Protein AF-A0A497JYI4-F1 (afdb_monomer_lite)

Structure (mmCIF, N/CA/C/O backbone):
data_AF-A0A497JYI4-F1
#
_entry.id   AF-A0A497JYI4-F1
#
loop_
_atom_site.group_PDB
_atom_site.id
_atom_site.type_symbol
_atom_site.label_atom_id
_atom_site.label_alt_id
_atom_site.label_comp_id
_atom_site.label_asym_id
_atom_site.label_entity_id
_atom_site.label_seq_id
_atom_site.pdbx_PDB_ins_code
_atom_site.Cartn_x
_atom_site.Cartn_y
_atom_site.Cartn_z
_atom_site.occupancy
_atom_site.B_iso_or_equiv
_atom_site.auth_seq_id
_atom_site.auth_comp_id
_atom_site.auth_asym_id
_atom_site.auth_atom_id
_atom_site.pdbx_PDB_model_num
ATOM 1 N N . MET A 1 1 ? -0.103 -18.397 -26.041 1.00 46.59 1 MET A N 1
ATOM 2 C CA . MET A 1 1 ? 0.601 -17.342 -26.802 1.00 46.59 1 MET A CA 1
ATOM 3 C C . MET A 1 1 ? 2.044 -17.787 -27.015 1.00 46.59 1 MET A C 1
ATOM 5 O O . MET A 1 1 ? 2.754 -17.906 -26.021 1.00 46.59 1 MET A O 1
ATOM 9 N N . PRO A 1 2 ? 2.469 -18.109 -28.247 1.00 43.38 2 PRO A N 1
ATOM 10 C CA . PRO A 1 2 ? 3.883 -18.328 -28.562 1.00 43.38 2 PRO A CA 1
ATOM 11 C C . PRO A 1 2 ? 4.676 -17.027 -28.337 1.00 43.38 2 PRO A C 1
ATOM 13 O O . PRO A 1 2 ? 4.175 -15.960 -28.677 1.00 43.38 2 PRO A O 1
ATOM 16 N N . GLY A 1 3 ? 5.883 -17.096 -27.759 1.00 70.31 3 GLY A N 1
ATOM 17 C CA . GLY A 1 3 ? 6.814 -15.952 -27.697 1.00 70.31 3 GLY A CA 1
ATOM 18 C C . GLY A 1 3 ? 7.016 -15.255 -26.341 1.00 70.31 3 GLY A C 1
ATOM 19 O O . GLY A 1 3 ? 7.716 -14.247 -26.291 1.00 70.31 3 GLY A O 1
ATOM 20 N N . LEU A 1 4 ? 6.467 -15.758 -25.228 1.00 76.94 4 LEU A N 1
ATOM 21 C CA . LEU A 1 4 ? 6.788 -15.207 -23.901 1.00 76.94 4 LEU A CA 1
ATOM 22 C C . LEU A 1 4 ? 8.231 -15.559 -23.503 1.00 76.94 4 LEU A C 1
ATOM 24 O O . LEU A 1 4 ? 8.550 -16.722 -23.264 1.00 76.94 4 LEU A O 1
ATOM 28 N N . LYS A 1 5 ? 9.096 -14.545 -23.393 1.00 88.19 5 LYS A N 1
ATOM 29 C CA . LYS A 1 5 ? 10.451 -14.673 -22.841 1.00 88.19 5 LYS A CA 1
ATOM 30 C C . LYS A 1 5 ? 10.441 -14.306 -21.358 1.00 88.19 5 LYS A C 1
ATOM 32 O O . LYS A 1 5 ? 9.953 -13.241 -20.985 1.00 88.19 5 LYS A O 1
ATOM 37 N N . LEU A 1 6 ? 11.013 -15.163 -20.510 1.00 91.06 6 LEU A N 1
ATOM 38 C CA . LEU A 1 6 ? 11.230 -14.832 -19.102 1.00 91.06 6 LEU A CA 1
ATOM 39 C C . LEU A 1 6 ? 12.221 -13.664 -19.000 1.00 91.06 6 LEU A C 1
ATOM 41 O O . LEU A 1 6 ? 13.380 -13.802 -19.386 1.00 91.06 6 LEU A O 1
ATOM 45 N N . ILE A 1 7 ? 11.763 -12.527 -18.474 1.00 91.44 7 ILE A N 1
ATOM 46 C CA . ILE A 1 7 ? 12.615 -11.353 -18.237 1.00 91.44 7 ILE A CA 1
ATOM 47 C C . ILE A 1 7 ? 13.372 -11.489 -16.915 1.00 91.44 7 ILE A C 1
ATOM 49 O O . ILE A 1 7 ? 14.578 -11.263 -16.864 1.00 91.44 7 ILE A O 1
ATOM 53 N N . LYS A 1 8 ? 12.671 -11.860 -15.837 1.00 92.06 8 LYS A N 1
ATOM 54 C CA . LYS A 1 8 ? 13.254 -11.990 -14.498 1.00 92.06 8 LYS A CA 1
ATOM 55 C C . LYS A 1 8 ? 12.429 -12.947 -13.641 1.00 92.06 8 LYS A C 1
ATOM 57 O O . LYS A 1 8 ? 11.202 -12.909 -13.687 1.00 92.06 8 LYS A O 1
ATOM 62 N N . ARG A 1 9 ? 13.105 -13.775 -12.843 1.00 95.19 9 ARG A N 1
ATOM 63 C CA . ARG A 1 9 ? 12.516 -14.567 -11.752 1.00 95.19 9 ARG A CA 1
ATOM 64 C C . ARG A 1 9 ? 13.125 -14.086 -10.439 1.00 95.19 9 ARG A C 1
ATOM 66 O O . ARG A 1 9 ? 14.330 -13.868 -10.379 1.00 95.19 9 ARG A O 1
ATOM 73 N N . LEU A 1 10 ? 12.287 -13.892 -9.427 1.00 94.38 10 LEU A N 1
ATOM 74 C CA . LEU A 1 10 ? 12.657 -13.306 -8.143 1.00 94.38 10 LEU A CA 1
ATOM 75 C C . LEU A 1 10 ? 11.928 -14.025 -7.010 1.00 94.38 10 LEU A C 1
ATOM 77 O O . LEU A 1 10 ? 10.805 -14.486 -7.207 1.00 94.38 10 LEU A O 1
ATOM 81 N N . THR A 1 11 ? 12.541 -14.019 -5.831 1.00 95.38 11 THR A N 1
ATOM 82 C CA . THR A 1 11 ? 11.880 -14.290 -4.552 1.00 95.38 11 THR A CA 1
ATOM 83 C C . THR A 1 11 ? 11.995 -13.015 -3.732 1.00 95.38 11 THR A C 1
ATOM 85 O O . THR A 1 11 ? 13.109 -12.551 -3.508 1.00 95.38 11 THR A O 1
ATOM 88 N N . LEU A 1 12 ? 10.866 -12.427 -3.339 1.00 92.25 12 LEU A N 1
ATOM 89 C CA . LEU A 1 12 ? 10.830 -11.182 -2.570 1.00 92.25 12 LEU A CA 1
ATOM 90 C C . LEU A 1 12 ? 10.397 -11.473 -1.137 1.00 92.25 12 LEU A C 1
ATOM 92 O O . LEU A 1 12 ? 9.435 -12.210 -0.911 1.00 92.25 12 LEU A O 1
ATOM 96 N N . ARG A 1 13 ? 11.086 -10.871 -0.169 1.00 92.62 13 ARG A N 1
ATOM 97 C CA . ARG A 1 13 ? 10.607 -10.801 1.214 1.00 92.62 13 ARG A CA 1
ATOM 98 C C . ARG A 1 13 ? 9.483 -9.763 1.335 1.00 92.62 13 ARG A C 1
ATOM 100 O O . ARG A 1 13 ? 9.322 -8.923 0.447 1.00 92.62 13 ARG A O 1
ATOM 107 N N . PRO A 1 14 ? 8.683 -9.788 2.416 1.00 89.19 14 PRO A N 1
ATOM 108 C CA . PRO A 1 14 ? 7.693 -8.743 2.660 1.00 89.19 14 PRO A CA 1
ATOM 109 C C . PRO A 1 14 ? 8.320 -7.348 2.562 1.00 89.19 14 PRO A C 1
ATOM 111 O O . PRO A 1 14 ? 9.382 -7.114 3.130 1.00 89.19 14 PRO A O 1
ATOM 114 N N . LEU A 1 15 ? 7.657 -6.444 1.835 1.00 90.44 15 LEU A N 1
ATOM 115 C CA . LEU A 1 15 ? 8.105 -5.066 1.567 1.00 90.44 15 LEU A CA 1
ATOM 116 C C . LEU A 1 15 ? 9.399 -4.929 0.745 1.00 90.44 15 LEU A C 1
ATOM 118 O O . LEU A 1 15 ? 9.813 -3.811 0.447 1.00 90.44 15 LEU A O 1
ATOM 122 N N . GLU A 1 16 ? 10.005 -6.030 0.303 1.00 92.06 16 GLU A N 1
ATOM 123 C CA . GLU A 1 16 ? 11.135 -5.983 -0.616 1.00 92.06 16 GLU A CA 1
ATOM 124 C C . GLU A 1 16 ? 10.674 -5.560 -2.015 1.00 92.06 16 GLU A C 1
ATOM 126 O O . GLU A 1 16 ? 9.656 -6.023 -2.535 1.00 92.06 16 GLU A O 1
ATO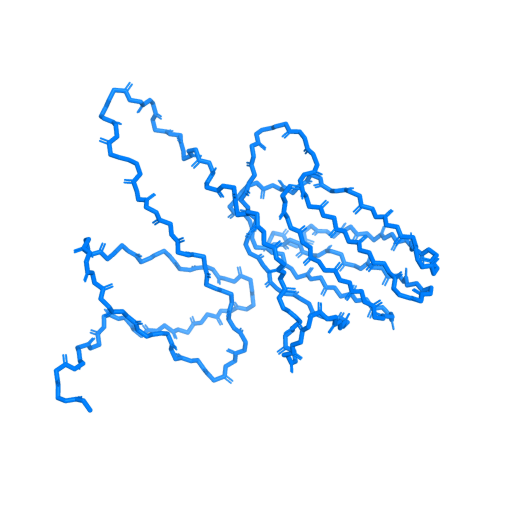M 131 N N . LYS A 1 17 ? 11.448 -4.676 -2.646 1.00 88.50 17 LYS A N 1
ATOM 132 C CA . LYS A 1 17 ? 11.156 -4.136 -3.977 1.00 88.50 17 LYS A CA 1
ATOM 133 C C . LYS A 1 17 ? 12.167 -4.649 -4.989 1.00 88.50 17 LYS A C 1
ATOM 135 O O . LYS A 1 17 ? 13.335 -4.864 -4.676 1.00 88.50 17 LYS A O 1
ATOM 140 N N . SER A 1 18 ? 11.746 -4.733 -6.246 1.00 89.19 18 SER A N 1
ATOM 141 C CA . SER A 1 18 ? 12.661 -4.886 -7.375 1.00 89.19 18 SER A CA 1
ATOM 142 C C . SER A 1 18 ? 12.295 -3.902 -8.471 1.00 89.19 18 SER A C 1
ATOM 144 O O . SER A 1 18 ? 11.132 -3.811 -8.856 1.00 89.19 18 SER A O 1
ATOM 146 N N . LEU A 1 19 ? 13.295 -3.193 -8.991 1.00 86.38 19 LEU A N 1
ATOM 147 C CA . LEU A 1 19 ? 13.134 -2.348 -10.166 1.00 86.38 19 LEU A CA 1
ATOM 148 C C . LEU A 1 19 ? 13.516 -3.147 -11.416 1.00 86.38 19 LEU A C 1
ATOM 150 O O . LEU A 1 19 ? 14.559 -3.808 -11.456 1.00 86.38 19 LEU A O 1
ATOM 154 N N . ILE A 1 20 ? 12.654 -3.102 -12.429 1.00 87.81 20 ILE A N 1
ATOM 155 C CA . ILE A 1 20 ? 12.874 -3.750 -13.721 1.00 87.81 20 ILE A CA 1
ATOM 156 C C . ILE A 1 20 ? 12.611 -2.709 -14.803 1.00 87.81 20 ILE A C 1
ATOM 158 O O . ILE A 1 20 ? 11.492 -2.224 -14.942 1.00 87.81 20 ILE A O 1
ATOM 162 N N . THR A 1 21 ? 13.643 -2.382 -15.574 1.00 86.12 21 THR A N 1
ATOM 163 C CA . THR A 1 21 ? 13.509 -1.520 -16.750 1.00 86.12 21 THR A CA 1
ATOM 164 C C . THR A 1 21 ? 13.117 -2.375 -17.945 1.00 86.12 21 THR A C 1
ATOM 166 O O . THR A 1 21 ? 13.789 -3.361 -18.249 1.00 86.12 21 THR A O 1
ATOM 169 N N . LEU A 1 22 ? 12.045 -1.988 -18.629 1.00 87.25 22 LEU A N 1
ATOM 170 C CA . LEU A 1 22 ? 11.588 -2.626 -19.860 1.00 87.25 22 LEU A CA 1
ATOM 171 C C . LEU A 1 22 ? 11.755 -1.652 -21.036 1.00 87.25 22 LEU A C 1
ATOM 173 O O . LEU A 1 22 ? 11.574 -0.448 -20.843 1.00 87.25 22 LEU A O 1
ATOM 177 N N . PRO A 1 23 ? 12.083 -2.135 -22.247 1.00 86.38 23 PRO A N 1
ATOM 178 C CA . PRO A 1 23 ? 12.036 -1.309 -23.449 1.00 86.38 23 PRO A CA 1
ATOM 179 C C . PRO A 1 23 ? 10.636 -0.724 -23.683 1.00 86.38 23 PRO A C 1
ATOM 181 O O . PRO A 1 23 ? 9.627 -1.382 -23.409 1.00 86.38 23 PRO A O 1
ATOM 184 N N . ASN A 1 24 ? 10.564 0.488 -24.236 1.00 84.38 24 ASN A N 1
ATOM 185 C CA . ASN A 1 24 ? 9.287 1.096 -24.617 1.00 84.38 24 ASN A CA 1
ATOM 186 C C . ASN A 1 24 ? 8.522 0.189 -25.596 1.00 84.38 24 ASN A C 1
ATOM 188 O O . ASN A 1 24 ? 9.117 -0.431 -26.474 1.00 84.38 24 ASN A O 1
ATOM 192 N N . GLY A 1 25 ? 7.200 0.104 -25.428 1.00 85.56 25 GLY A N 1
ATOM 193 C CA . GLY A 1 25 ? 6.342 -0.781 -26.225 1.00 85.56 25 GLY A CA 1
ATOM 194 C C . GLY A 1 25 ? 6.324 -2.248 -25.772 1.0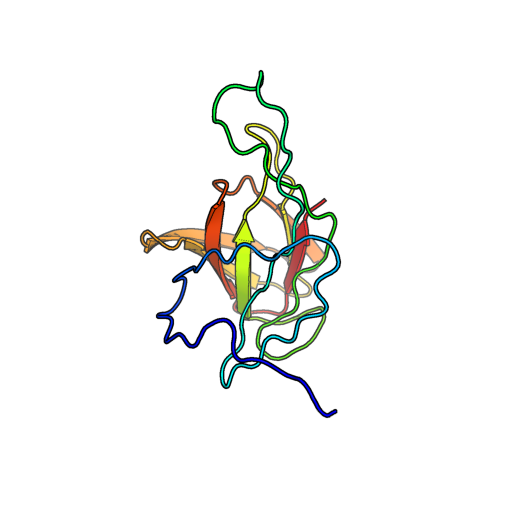0 85.56 25 GLY A C 1
ATOM 195 O O . GLY A 1 25 ? 5.668 -3.069 -26.408 1.00 85.56 25 GLY A O 1
ATOM 196 N N . THR A 1 26 ? 7.000 -2.602 -24.672 1.00 87.88 26 THR A N 1
ATOM 197 C CA . THR A 1 26 ? 6.949 -3.968 -24.128 1.00 87.88 26 THR A CA 1
ATOM 198 C C . THR A 1 26 ? 5.564 -4.288 -23.564 1.00 87.88 26 THR A C 1
ATOM 200 O O . THR A 1 26 ? 5.105 -3.644 -22.623 1.00 87.88 26 THR A O 1
ATOM 203 N N . ILE A 1 27 ? 4.942 -5.355 -24.068 1.00 90.31 27 ILE A N 1
ATOM 204 C CA . ILE A 1 27 ? 3.806 -6.010 -23.410 1.00 90.31 27 ILE A CA 1
ATOM 205 C C . ILE A 1 27 ? 4.374 -7.002 -22.395 1.00 90.31 27 ILE A C 1
ATOM 207 O O . ILE A 1 27 ? 5.153 -7.886 -22.756 1.00 90.31 27 ILE A O 1
ATOM 211 N N . PHE A 1 28 ? 3.996 -6.870 -21.125 1.00 90.75 28 PHE A N 1
ATOM 212 C CA . PHE A 1 28 ? 4.494 -7.732 -20.055 1.00 90.75 28 PHE A CA 1
ATOM 213 C C . PHE A 1 28 ? 3.358 -8.323 -19.221 1.00 90.75 28 PHE A C 1
ATOM 215 O O . PHE A 1 28 ? 2.252 -7.792 -19.156 1.00 90.75 28 PHE A O 1
ATOM 222 N N . LYS A 1 29 ? 3.663 -9.436 -18.551 1.00 92.94 29 LYS A N 1
ATOM 223 C CA . LYS A 1 29 ? 2.815 -10.057 -17.535 1.00 92.94 29 LYS A CA 1
ATOM 224 C C . LYS A 1 29 ? 3.641 -10.263 -16.275 1.00 92.94 29 LYS A C 1
ATOM 226 O O . LYS A 1 29 ? 4.739 -10.813 -16.342 1.00 92.94 29 LYS A O 1
ATOM 231 N N . VAL A 1 30 ? 3.077 -9.884 -15.135 1.00 92.88 30 VAL A N 1
ATOM 232 C CA . VAL A 1 30 ? 3.593 -10.272 -13.821 1.00 92.88 30 VAL A CA 1
ATOM 233 C C . VAL A 1 30 ? 2.797 -11.483 -13.344 1.00 92.88 30 VAL A C 1
ATOM 235 O O . VAL A 1 30 ? 1.574 -11.516 -13.457 1.00 92.88 30 VAL A O 1
ATOM 238 N N . SER A 1 31 ? 3.498 -12.506 -12.864 1.00 94.00 31 SER A N 1
ATOM 239 C CA . SER A 1 31 ? 2.898 -13.702 -12.277 1.00 94.00 31 SER A CA 1
ATOM 240 C C . SER A 1 31 ? 3.523 -13.917 -10.912 1.00 94.00 31 SER A C 1
ATOM 242 O O . SER A 1 31 ? 4.747 -13.928 -10.801 1.00 94.00 31 SER A O 1
ATOM 244 N N . SER A 1 32 ? 2.685 -14.084 -9.897 1.00 92.75 32 SER A N 1
ATOM 245 C CA . SER A 1 32 ? 3.099 -14.267 -8.511 1.00 92.75 32 SER A CA 1
ATOM 246 C C . SER A 1 32 ? 2.157 -15.256 -7.835 1.00 92.75 32 SER A C 1
ATOM 248 O O . SER A 1 32 ? 0.974 -15.309 -8.166 1.00 92.75 32 SER A O 1
ATOM 250 N N . ASP A 1 33 ? 2.689 -16.041 -6.908 1.00 92.88 33 ASP A N 1
ATOM 251 C CA . ASP A 1 33 ? 1.941 -16.929 -6.014 1.00 92.88 33 ASP A CA 1
ATOM 252 C C . ASP A 1 33 ? 1.481 -16.212 -4.729 1.00 92.88 33 ASP A C 1
ATOM 254 O O . ASP A 1 33 ? 0.721 -16.768 -3.934 1.00 92.88 33 ASP A O 1
ATOM 258 N N . LYS A 1 34 ? 1.928 -14.964 -4.531 1.00 90.00 34 LYS A N 1
ATOM 259 C CA . LYS A 1 34 ? 1.544 -14.059 -3.438 1.00 90.00 34 LYS A CA 1
ATOM 260 C C . LYS A 1 34 ? 1.075 -12.700 -3.978 1.00 90.00 34 LYS A C 1
ATOM 262 O O . LYS A 1 34 ? 1.499 -12.311 -5.070 1.00 90.00 34 LYS A O 1
ATOM 267 N N . PRO A 1 35 ? 0.255 -11.938 -3.231 1.00 86.69 35 PRO A N 1
ATOM 268 C CA . PRO A 1 35 ? -0.098 -10.570 -3.606 1.00 86.69 35 PRO A CA 1
ATOM 269 C C . PRO A 1 35 ? 1.151 -9.708 -3.840 1.00 86.69 35 PRO A C 1
ATOM 271 O O . PRO A 1 35 ? 2.055 -9.683 -3.006 1.00 86.69 35 PRO A O 1
ATOM 274 N N . VAL A 1 36 ? 1.202 -9.006 -4.974 1.00 89.62 36 VAL A N 1
ATOM 275 C CA . VAL A 1 36 ? 2.310 -8.116 -5.345 1.00 89.62 36 VAL A CA 1
ATOM 276 C C . VAL A 1 36 ? 1.763 -6.809 -5.909 1.00 89.62 36 VAL A C 1
ATOM 278 O O . VAL A 1 36 ? 0.907 -6.812 -6.791 1.00 89.62 36 VAL A O 1
ATOM 281 N N . GLY A 1 37 ? 2.263 -5.686 -5.394 1.00 87.06 37 GLY A N 1
ATOM 282 C CA . GLY A 1 37 ? 2.001 -4.369 -5.965 1.00 87.06 37 GLY A CA 1
ATOM 283 C C . GLY A 1 37 ? 2.931 -4.114 -7.148 1.00 87.06 37 GLY A C 1
ATOM 284 O O . GLY A 1 37 ? 4.139 -4.318 -7.041 1.00 87.06 37 GLY A O 1
ATOM 285 N N . VAL A 1 38 ? 2.379 -3.659 -8.273 1.00 88.00 38 VAL A N 1
ATOM 286 C CA . VAL A 1 38 ? 3.156 -3.306 -9.467 1.00 88.00 38 VAL A CA 1
ATOM 287 C C . VAL A 1 38 ? 2.883 -1.849 -9.803 1.00 88.00 38 VAL A C 1
ATOM 289 O O . VAL A 1 38 ? 1.765 -1.498 -10.171 1.00 88.00 38 VAL A O 1
ATOM 292 N N . LEU A 1 39 ? 3.912 -1.009 -9.695 1.00 84.31 39 LEU A N 1
ATOM 293 C CA . LEU A 1 39 ? 3.875 0.362 -10.192 1.00 84.31 39 LEU A CA 1
ATOM 294 C C . LEU A 1 39 ? 4.647 0.417 -11.511 1.00 84.31 39 LEU A C 1
ATOM 296 O O . LEU A 1 39 ? 5.866 0.253 -11.526 1.00 84.31 39 LEU A O 1
ATOM 300 N N . ALA A 1 40 ? 3.931 0.634 -12.610 1.00 84.06 40 ALA A N 1
ATOM 301 C CA . ALA A 1 40 ? 4.522 0.841 -13.924 1.00 84.06 40 ALA A CA 1
ATOM 302 C C . ALA A 1 40 ? 4.548 2.338 -14.237 1.00 84.06 40 ALA A C 1
ATOM 304 O O . ALA A 1 40 ? 3.524 3.012 -14.151 1.00 84.06 40 ALA A O 1
ATOM 305 N N . PHE A 1 41 ? 5.716 2.854 -14.600 1.00 79.00 41 PHE A N 1
ATOM 306 C CA . PHE A 1 41 ? 5.892 4.259 -14.937 1.00 79.00 41 PHE A CA 1
ATOM 307 C C . PHE A 1 41 ? 6.975 4.438 -15.999 1.00 79.00 41 PHE A C 1
ATOM 309 O O . PHE A 1 41 ? 7.884 3.615 -16.124 1.00 79.00 41 PHE A O 1
ATOM 316 N N . SER A 1 42 ? 6.868 5.517 -16.774 1.00 74.69 42 SER A N 1
ATOM 317 C CA . SER A 1 42 ? 7.887 5.876 -17.759 1.00 74.69 42 SER A CA 1
ATOM 318 C C . SER A 1 42 ? 9.126 6.433 -17.063 1.00 74.69 42 SER A C 1
ATOM 320 O O . SER A 1 42 ? 9.025 7.217 -16.117 1.00 74.69 42 SER A O 1
ATOM 322 N N . LYS A 1 43 ? 10.311 6.068 -17.555 1.00 65.81 43 LYS A N 1
ATOM 323 C CA . LYS A 1 43 ? 11.550 6.744 -17.177 1.00 65.81 43 LYS A CA 1
ATOM 324 C C . LYS A 1 43 ? 11.598 8.074 -17.934 1.00 65.81 43 LYS A C 1
ATOM 326 O O . LYS A 1 43 ? 11.839 8.068 -19.138 1.00 65.81 43 LYS A O 1
ATOM 331 N N . ASN A 1 44 ? 11.407 9.204 -17.250 1.00 59.00 44 ASN A N 1
ATOM 332 C CA . ASN A 1 44 ? 11.726 10.501 -17.851 1.00 59.00 44 ASN A CA 1
ATOM 333 C C . ASN A 1 44 ? 13.225 10.531 -18.184 1.00 59.00 44 ASN A C 1
ATOM 335 O O . ASN A 1 44 ? 14.070 10.320 -17.316 1.00 59.00 44 ASN A O 1
ATOM 339 N N . SER A 1 45 ? 13.548 10.738 -19.459 1.00 48.16 45 SER A N 1
ATOM 340 C CA . SER A 1 45 ? 14.907 10.695 -20.004 1.00 48.16 45 SER A CA 1
ATOM 341 C C . SER A 1 45 ? 15.544 12.080 -20.139 1.00 48.16 45 SER A C 1
ATOM 343 O O . SER A 1 45 ? 16.408 12.239 -20.994 1.00 48.16 45 SER A O 1
ATOM 345 N N . ASN A 1 46 ? 15.106 13.087 -19.372 1.00 45.53 46 ASN A N 1
ATOM 346 C CA . ASN A 1 46 ? 15.667 14.433 -19.490 1.00 45.53 46 ASN A CA 1
ATOM 347 C C . ASN A 1 46 ? 17.139 14.435 -19.010 1.00 45.53 46 ASN A C 1
ATOM 349 O O . ASN A 1 46 ? 17.357 14.225 -17.815 1.00 45.53 46 ASN A O 1
ATOM 353 N N . PRO A 1 47 ? 18.140 14.622 -19.897 1.00 44.00 47 PRO A N 1
ATOM 354 C CA . PRO A 1 47 ? 19.560 14.508 -19.550 1.00 44.00 47 PRO A CA 1
ATOM 355 C C . PRO A 1 47 ? 20.080 15.688 -18.719 1.00 44.00 47 PRO A C 1
ATOM 357 O O . PRO A 1 47 ? 21.042 15.518 -17.977 1.00 44.00 47 PRO A O 1
ATOM 360 N N . ASP A 1 48 ? 19.431 16.853 -18.817 1.00 46.03 48 ASP A N 1
ATOM 361 C CA . ASP A 1 48 ? 19.808 18.081 -18.102 1.00 46.03 48 ASP A CA 1
ATOM 362 C C . ASP A 1 48 ? 19.136 18.198 -16.725 1.00 46.03 48 ASP A C 1
ATOM 364 O O . ASP A 1 48 ? 19.307 19.189 -16.013 1.00 46.03 48 ASP A O 1
ATOM 368 N N . MET A 1 49 ? 18.348 17.194 -16.329 1.00 44.84 49 MET A N 1
ATOM 369 C CA . MET A 1 49 ? 17.729 17.168 -15.010 1.00 44.84 49 MET A CA 1
ATOM 370 C C . MET A 1 49 ? 18.666 16.503 -13.996 1.00 44.84 49 MET A C 1
ATOM 372 O O . MET A 1 49 ? 19.123 15.381 -14.238 1.00 44.84 49 MET A O 1
ATOM 376 N N . PRO A 1 50 ? 18.937 17.144 -12.842 1.00 43.94 50 PRO A N 1
ATOM 377 C CA . PRO A 1 50 ? 19.733 16.529 -11.791 1.00 43.94 50 PRO A CA 1
ATOM 378 C C . PRO A 1 50 ? 19.105 15.189 -11.405 1.00 43.94 50 PRO A C 1
ATOM 380 O O . PRO A 1 50 ? 17.885 15.083 -11.305 1.00 43.94 50 PRO A O 1
ATOM 383 N N . MET A 1 51 ? 19.945 14.167 -11.214 1.00 40.62 51 MET A N 1
ATOM 384 C CA . MET A 1 51 ? 19.559 12.824 -10.772 1.00 40.62 51 MET A CA 1
ATOM 385 C C . MET A 1 51 ? 18.684 12.902 -9.512 1.00 40.62 51 MET A C 1
ATOM 387 O O . MET A 1 51 ? 19.167 12.929 -8.385 1.00 40.62 51 MET A O 1
ATOM 391 N N . GLY A 1 52 ? 17.379 12.954 -9.728 1.00 46.66 52 GLY A N 1
ATOM 392 C CA . GLY A 1 52 ? 16.352 13.116 -8.721 1.00 46.66 52 GLY A CA 1
ATOM 393 C C . GLY A 1 52 ? 15.091 12.562 -9.342 1.00 46.66 52 GLY A C 1
ATOM 394 O O . GLY A 1 52 ? 14.539 13.129 -10.279 1.00 46.66 52 GLY A O 1
ATOM 395 N N . ILE A 1 53 ? 14.702 11.373 -8.901 1.00 50.16 53 ILE A N 1
ATOM 396 C CA . ILE A 1 53 ? 13.537 10.677 -9.420 1.00 50.16 53 ILE A CA 1
ATOM 397 C C . ILE A 1 53 ? 12.328 11.560 -9.102 1.00 50.16 53 ILE A C 1
ATOM 399 O O . ILE A 1 53 ? 11.886 11.584 -7.956 1.00 50.16 53 ILE A O 1
ATOM 403 N N . HIS A 1 54 ? 11.812 12.308 -10.081 1.00 55.41 54 HIS A N 1
ATOM 404 C CA . HIS A 1 54 ? 10.498 12.916 -9.927 1.00 55.41 54 HIS A CA 1
ATOM 405 C C . HIS A 1 54 ? 9.511 11.757 -9.742 1.00 55.41 54 HIS A C 1
ATOM 407 O O . HIS A 1 54 ? 9.417 10.890 -10.619 1.00 55.41 54 HIS A O 1
ATOM 413 N N . PRO A 1 55 ? 8.849 11.669 -8.583 1.00 60.22 55 PRO A N 1
ATOM 414 C CA . PRO A 1 55 ? 7.951 10.572 -8.293 1.00 60.22 55 PRO A CA 1
ATOM 415 C C . PRO A 1 55 ? 6.793 10.646 -9.275 1.00 60.22 55 PRO A C 1
ATOM 417 O O . PRO A 1 55 ? 6.131 11.673 -9.391 1.00 60.22 55 PRO A O 1
ATOM 420 N N . VAL A 1 56 ? 6.549 9.562 -10.008 1.00 64.75 56 VAL A N 1
ATOM 421 C CA . VAL A 1 56 ? 5.301 9.442 -10.763 1.00 64.75 56 VAL A CA 1
ATOM 422 C C . VAL A 1 56 ? 4.189 9.395 -9.735 1.00 64.75 56 VAL A C 1
ATOM 424 O O . VAL A 1 56 ? 4.229 8.530 -8.871 1.00 64.75 56 VAL A O 1
ATOM 427 N N . LEU A 1 57 ? 3.254 10.336 -9.779 1.00 75.06 57 LEU A N 1
ATOM 428 C CA . LEU A 1 57 ? 2.181 10.464 -8.795 1.00 75.06 57 LEU A CA 1
ATOM 429 C C . LEU A 1 57 ? 0.962 9.685 -9.299 1.00 75.06 57 LEU A C 1
ATOM 431 O O . LEU A 1 57 ? 0.196 10.221 -10.103 1.00 75.06 57 LEU A O 1
ATOM 435 N N . PRO A 1 58 ? 0.772 8.408 -8.924 1.00 75.94 58 PRO A N 1
ATOM 436 C CA . PRO A 1 58 ? -0.410 7.690 -9.356 1.00 75.94 58 PRO A CA 1
ATOM 437 C C . PRO A 1 58 ? -1.646 8.299 -8.684 1.00 75.94 58 PRO A C 1
ATOM 439 O O . PRO A 1 58 ? -1.780 8.250 -7.462 1.00 75.94 58 PRO A O 1
ATOM 442 N N . SER A 1 59 ? -2.571 8.825 -9.486 1.00 87.06 59 SER A N 1
ATOM 443 C CA . SER A 1 59 ? -3.948 9.049 -9.045 1.00 87.06 59 SER A CA 1
ATOM 444 C C . SER A 1 59 ? -4.699 7.724 -9.192 1.00 87.06 59 SER A C 1
ATOM 446 O O . SER A 1 59 ? -5.050 7.317 -10.298 1.00 87.06 59 SER A O 1
ATOM 448 N N . THR A 1 60 ? -4.812 6.969 -8.100 1.00 90.56 60 THR A N 1
ATOM 449 C CA . THR A 1 60 ? -5.323 5.592 -8.106 1.00 90.56 60 THR A CA 1
ATOM 450 C C . THR A 1 60 ? -5.886 5.196 -6.748 1.00 90.56 60 THR A C 1
ATOM 452 O O . THR A 1 60 ? -5.594 5.807 -5.724 1.00 90.56 60 THR A O 1
ATOM 455 N N . TYR A 1 61 ?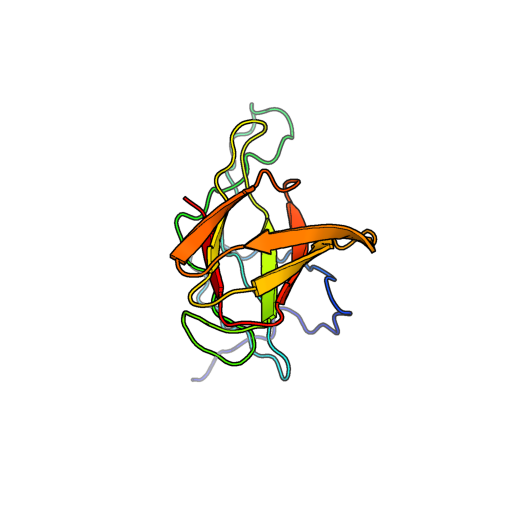 -6.633 4.097 -6.724 1.00 92.62 61 TYR A N 1
ATOM 456 C CA . TYR A 1 61 ? -6.853 3.327 -5.506 1.00 92.62 61 TYR A CA 1
ATOM 457 C C . TYR A 1 61 ? -5.863 2.160 -5.416 1.00 92.62 61 TYR A C 1
ATOM 459 O O . TYR A 1 61 ? -5.320 1.711 -6.430 1.00 92.62 61 TYR A O 1
ATOM 467 N N . TYR A 1 62 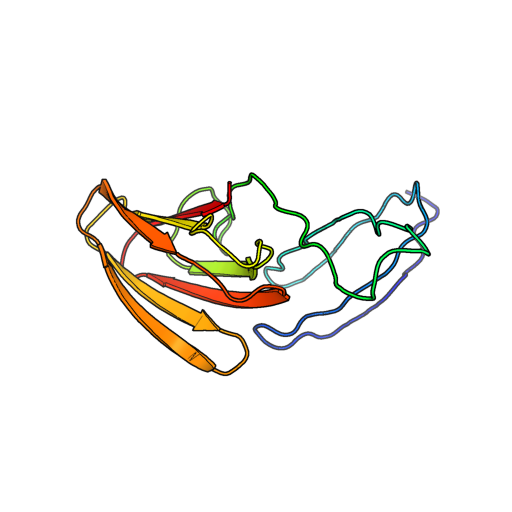? -5.650 1.660 -4.202 1.00 93.94 62 TYR A N 1
ATOM 468 C CA . TYR A 1 62 ? -4.840 0.476 -3.938 1.00 93.94 62 TYR A CA 1
ATOM 469 C C . TYR A 1 62 ? -5.764 -0.663 -3.515 1.00 93.94 62 TYR A C 1
ATOM 471 O O . TYR A 1 62 ? -6.484 -0.514 -2.526 1.00 93.94 62 TYR A O 1
ATOM 479 N N . PRO A 1 63 ? -5.778 -1.792 -4.240 1.00 93.81 63 PRO A N 1
ATOM 480 C CA . PRO A 1 63 ? -6.609 -2.920 -3.860 1.00 93.81 63 PRO A CA 1
ATOM 481 C C . PRO A 1 63 ? -6.108 -3.555 -2.561 1.00 93.81 63 PRO A C 1
ATOM 483 O O . PRO A 1 63 ? -4.906 -3.557 -2.270 1.00 93.81 63 PRO A O 1
ATOM 486 N N . SER A 1 64 ? -7.032 -4.132 -1.795 1.00 95.56 64 SER A N 1
ATOM 487 C CA . SER A 1 64 ? -6.666 -4.969 -0.654 1.00 95.56 64 SER A CA 1
ATOM 488 C C . SER A 1 64 ? -5.933 -6.225 -1.134 1.00 95.56 64 SER A C 1
ATOM 490 O O . SER A 1 64 ? -6.100 -6.674 -2.272 1.00 95.56 64 SER A O 1
ATOM 492 N N . ILE A 1 65 ? -5.111 -6.821 -0.269 1.00 93.25 65 ILE A N 1
ATOM 493 C CA . ILE A 1 65 ? -4.336 -8.016 -0.645 1.00 93.25 65 ILE A CA 1
ATOM 494 C C . ILE A 1 65 ? -5.210 -9.251 -0.905 1.00 93.25 65 ILE A C 1
ATOM 496 O O . ILE A 1 65 ? -4.748 -10.188 -1.550 1.00 93.25 65 ILE A O 1
ATOM 500 N N . ASP A 1 66 ? -6.450 -9.243 -0.414 1.00 91.00 66 ASP A N 1
ATOM 501 C CA . ASP A 1 66 ? -7.443 -10.297 -0.638 1.00 91.00 66 ASP A CA 1
ATOM 502 C C . ASP A 1 66 ? -8.238 -10.075 -1.944 1.00 91.00 66 ASP A C 1
ATOM 504 O O . ASP A 1 66 ? -9.074 -10.894 -2.316 1.00 91.00 66 ASP A O 1
ATOM 508 N N . GLY A 1 67 ? -7.944 -8.992 -2.673 1.00 84.12 67 GLY A N 1
ATOM 509 C CA . GLY A 1 67 ? -8.681 -8.570 -3.855 1.00 84.12 67 GLY A CA 1
ATOM 510 C C . GLY A 1 67 ? -9.925 -7.773 -3.469 1.00 84.12 67 GLY A C 1
ATOM 511 O O . GLY A 1 67 ? -10.771 -8.223 -2.706 1.00 84.12 67 GLY A O 1
ATOM 512 N N . GLY A 1 68 ? -10.045 -6.558 -3.996 1.00 90.31 68 GLY A N 1
ATOM 513 C CA . GLY A 1 68 ? -11.185 -5.686 -3.724 1.00 90.31 68 GLY A CA 1
ATOM 514 C C . GLY A 1 68 ? -10.773 -4.245 -3.479 1.00 90.31 68 GLY A C 1
ATOM 515 O O . GLY A 1 68 ? -9.597 -3.930 -3.301 1.00 90.31 68 GLY A O 1
ATOM 516 N N . TYR A 1 69 ? -11.766 -3.365 -3.508 1.00 93.94 69 TYR A N 1
ATOM 517 C CA . TYR A 1 69 ? -11.581 -1.930 -3.308 1.00 93.94 69 TYR A CA 1
ATOM 518 C C . TYR A 1 69 ? -11.393 -1.557 -1.828 1.00 93.94 69 TYR A C 1
ATOM 520 O O . TYR A 1 69 ? -10.627 -0.652 -1.506 1.00 93.94 69 TYR A O 1
ATOM 528 N N . SER A 1 70 ? -12.055 -2.286 -0.929 1.00 97.00 70 SER A N 1
ATOM 529 C CA . SER A 1 70 ? -11.907 -2.169 0.520 1.00 97.00 70 SER A CA 1
ATOM 530 C C . SER A 1 70 ? -11.356 -3.460 1.127 1.00 97.00 70 SER A C 1
ATOM 532 O O . SER A 1 70 ? -11.346 -4.525 0.502 1.00 97.00 70 SER A O 1
ATOM 534 N N . GLY A 1 71 ? -10.850 -3.363 2.352 1.00 97.69 71 GLY A N 1
ATOM 535 C CA . GLY A 1 71 ? -10.360 -4.509 3.105 1.00 97.69 71 GLY A CA 1
ATOM 536 C C . GLY A 1 71 ? -9.586 -4.089 4.343 1.00 97.69 71 GLY A C 1
ATOM 537 O O . GLY A 1 71 ? -9.620 -2.931 4.749 1.00 97.69 71 GLY A O 1
ATOM 538 N N . LYS A 1 72 ? -8.868 -5.040 4.942 1.00 98.06 72 LYS A N 1
ATOM 539 C CA . LYS A 1 72 ? -8.128 -4.825 6.198 1.00 98.06 72 LYS A CA 1
ATOM 540 C C . LYS A 1 72 ? -6.615 -4.780 6.026 1.00 98.06 72 LYS A C 1
ATOM 542 O O . LYS A 1 72 ? -5.896 -4.476 6.972 1.00 98.06 72 LYS A O 1
ATOM 547 N N . ARG A 1 73 ? -6.114 -5.155 4.848 1.00 97.19 73 ARG A N 1
ATOM 548 C CA . ARG A 1 73 ? -4.686 -5.339 4.584 1.00 97.19 73 ARG A CA 1
ATOM 549 C C . ARG A 1 73 ? -4.339 -4.852 3.187 1.00 97.19 73 ARG A C 1
ATOM 551 O O . ARG A 1 73 ? -4.963 -5.278 2.216 1.00 97.19 73 ARG A O 1
ATOM 558 N N . PHE A 1 74 ? -3.328 -3.997 3.096 1.00 96.12 74 PHE A N 1
ATOM 559 C CA . PHE A 1 74 ? -2.852 -3.408 1.847 1.00 96.12 74 PHE A CA 1
ATOM 560 C C . PHE A 1 74 ? -1.327 -3.409 1.819 1.00 96.12 74 PHE A C 1
ATOM 562 O O . PHE A 1 74 ? -0.671 -3.335 2.861 1.00 96.12 74 PHE A O 1
ATOM 569 N N . ALA A 1 75 ? -0.771 -3.466 0.614 1.00 93.31 75 ALA A N 1
ATOM 570 C CA . ALA A 1 75 ? 0.651 -3.291 0.375 1.00 93.31 75 ALA A CA 1
ATOM 571 C C . ALA A 1 75 ? 0.838 -2.366 -0.827 1.00 93.31 75 ALA A C 1
ATOM 573 O O . ALA A 1 75 ? 0.249 -2.596 -1.884 1.00 93.31 75 ALA A O 1
ATOM 574 N N . LEU A 1 76 ? 1.646 -1.321 -0.669 1.00 91.81 76 LEU A N 1
ATOM 575 C CA . LEU A 1 76 ? 1.906 -0.361 -1.738 1.00 91.81 76 LEU A CA 1
ATOM 576 C C . LEU A 1 76 ? 3.323 0.194 -1.669 1.00 91.81 76 LEU A C 1
ATOM 578 O O . LEU A 1 76 ? 3.927 0.249 -0.601 1.00 91.81 76 LEU A O 1
ATOM 582 N N . MET A 1 77 ? 3.837 0.632 -2.816 1.00 89.81 77 MET A N 1
ATOM 583 C CA . MET A 1 77 ? 5.038 1.459 -2.888 1.00 89.81 77 MET A CA 1
ATOM 584 C C . MET A 1 77 ? 4.605 2.913 -3.028 1.00 89.81 77 MET A C 1
ATOM 586 O O . MET A 1 77 ? 3.874 3.250 -3.959 1.00 89.81 77 MET A O 1
ATOM 590 N N . ALA A 1 78 ? 5.046 3.758 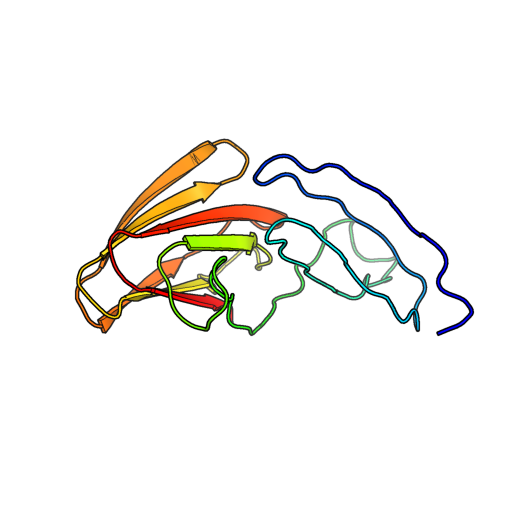-2.102 1.00 88.62 78 ALA A N 1
ATOM 591 C CA . ALA A 1 78 ? 4.711 5.166 -2.132 1.00 88.62 78 ALA A CA 1
ATOM 592 C C . ALA A 1 78 ? 5.486 5.891 -3.239 1.00 88.62 78 ALA A C 1
ATOM 594 O O . ALA A 1 78 ? 6.676 5.653 -3.449 1.00 88.62 78 ALA A O 1
ATOM 595 N N . SER A 1 79 ? 4.816 6.811 -3.919 1.00 84.94 79 SER A N 1
ATOM 596 C CA . SER A 1 79 ? 5.386 7.706 -4.914 1.00 84.94 79 SER A CA 1
ATOM 597 C C . SER A 1 79 ? 4.643 9.036 -4.811 1.00 84.94 79 SER A C 1
ATOM 599 O O . SER A 1 79 ? 3.487 9.140 -5.213 1.00 84.94 79 SER A O 1
ATOM 601 N N . GLN A 1 80 ? 5.285 10.023 -4.184 1.00 80.56 80 GLN A N 1
ATOM 602 C CA . GLN A 1 80 ? 4.722 11.352 -3.946 1.00 80.56 80 GLN A CA 1
ATOM 603 C C . GLN A 1 80 ? 5.780 12.449 -4.011 1.00 80.56 80 GLN A C 1
ATOM 605 O O . GLN A 1 80 ? 6.953 12.153 -3.806 1.00 80.56 80 GLN A O 1
ATOM 610 N N . GLU A 1 81 ? 5.374 13.702 -4.217 1.00 74.56 81 GLU A N 1
ATOM 611 C CA . GLU A 1 81 ? 6.272 14.861 -4.162 1.00 74.56 81 GLU A CA 1
ATOM 612 C C . GLU A 1 81 ? 6.834 15.111 -2.750 1.00 74.56 81 GLU A C 1
ATOM 614 O O . GLU A 1 81 ? 6.447 14.475 -1.763 1.00 74.56 81 GLU A O 1
ATOM 619 N N . LEU A 1 82 ? 7.772 16.062 -2.659 1.00 71.06 82 LEU A N 1
ATOM 620 C CA . LEU A 1 82 ? 8.394 16.472 -1.395 1.00 71.06 82 LEU A CA 1
ATOM 621 C C . LEU A 1 82 ? 7.401 17.118 -0.417 1.00 71.06 82 LEU A C 1
ATOM 623 O O . LEU A 1 82 ? 7.678 17.167 0.779 1.00 71.06 82 LEU A O 1
ATOM 627 N N . THR A 1 83 ? 6.267 17.617 -0.910 1.00 77.12 83 THR A N 1
ATOM 628 C CA . THR A 1 83 ? 5.238 18.300 -0.124 1.00 77.12 83 THR A CA 1
ATOM 629 C C . THR A 1 83 ? 3.860 17.675 -0.355 1.00 77.12 83 THR A C 1
ATOM 631 O O . THR A 1 83 ? 3.630 16.965 -1.332 1.00 77.12 83 THR A O 1
ATOM 634 N N . GLY A 1 84 ? 2.936 17.942 0.573 1.00 84.75 84 GLY A N 1
ATOM 635 C CA . GLY A 1 84 ? 1.549 17.486 0.496 1.00 84.75 84 GLY A CA 1
ATOM 636 C C . GLY A 1 84 ? 1.286 16.118 1.130 1.00 84.75 84 GLY A C 1
ATOM 637 O O . GLY A 1 84 ? 2.190 15.397 1.553 1.00 84.75 84 GLY A O 1
ATOM 638 N N . GLU A 1 85 ? -0.000 15.779 1.192 1.00 90.38 85 GLU A N 1
ATOM 639 C CA . GLU A 1 85 ? -0.519 14.543 1.784 1.00 90.38 85 GLU A CA 1
ATOM 640 C C . GLU A 1 85 ? -1.442 13.829 0.777 1.00 90.38 85 GLU A C 1
ATOM 642 O O . GLU A 1 85 ? -2.672 13.835 0.929 1.00 90.38 85 GLU A O 1
ATOM 647 N N . PRO A 1 86 ? -0.872 13.281 -0.313 1.00 91.50 86 PRO A N 1
ATOM 648 C CA . PRO A 1 86 ? -1.657 12.748 -1.422 1.00 91.50 86 PRO A CA 1
ATOM 649 C C . PRO A 1 86 ? -2.280 11.393 -1.102 1.00 91.50 86 PRO A C 1
ATOM 651 O O . PRO A 1 86 ? -3.183 10.964 -1.809 1.00 91.50 86 PRO A O 1
ATOM 654 N N . TYR A 1 87 ? -1.810 10.701 -0.063 1.00 95.19 87 TYR A N 1
ATOM 655 C CA . TYR A 1 87 ? -2.396 9.440 0.369 1.00 95.19 87 TYR A CA 1
ATOM 656 C C . TYR A 1 87 ? -3.552 9.703 1.305 1.00 95.19 87 TYR A C 1
ATOM 658 O O . TYR A 1 87 ? -3.427 10.487 2.241 1.00 95.19 87 TYR A O 1
ATOM 666 N N . MET A 1 88 ? -4.652 8.993 1.109 1.00 96.56 88 MET A N 1
ATOM 667 C CA . MET A 1 88 ? -5.783 9.068 2.011 1.00 96.56 88 MET A CA 1
ATOM 668 C C . MET A 1 88 ? -6.289 7.670 2.346 1.00 96.56 88 MET A C 1
ATOM 670 O O . MET A 1 88 ? -6.421 6.797 1.486 1.00 96.56 88 MET A O 1
ATOM 674 N N . ILE A 1 89 ? -6.528 7.465 3.640 1.00 98.38 89 ILE A N 1
ATOM 675 C CA . ILE A 1 89 ? -7.132 6.256 4.187 1.00 98.38 89 ILE A CA 1
ATOM 676 C C . ILE A 1 89 ? -8.507 6.632 4.709 1.00 98.38 89 ILE A C 1
ATOM 678 O O . ILE A 1 89 ? -8.612 7.509 5.564 1.00 98.38 89 ILE A O 1
ATOM 682 N N . PHE A 1 90 ? -9.537 5.973 4.191 1.00 98.19 90 PHE A N 1
ATOM 683 C CA . PHE A 1 90 ? -10.929 6.150 4.598 1.00 98.19 90 PHE A CA 1
ATOM 684 C C . PHE A 1 90 ? -11.405 4.898 5.332 1.00 98.19 90 PHE A C 1
ATOM 686 O O . PHE A 1 90 ? -11.156 3.791 4.858 1.00 98.19 90 PHE A O 1
ATOM 693 N N . ALA A 1 91 ? -12.080 5.055 6.466 1.00 98.50 91 ALA A N 1
ATOM 694 C CA . ALA A 1 91 ? -12.603 3.944 7.253 1.00 98.50 91 ALA A CA 1
ATOM 695 C C . ALA A 1 91 ? -14.114 3.794 7.055 1.00 98.50 91 ALA A C 1
ATOM 697 O O . ALA A 1 91 ? -14.860 4.756 7.200 1.00 98.50 91 ALA A O 1
ATOM 698 N N . LEU A 1 92 ? -14.578 2.581 6.746 1.00 97.94 92 LEU A N 1
ATOM 699 C CA . LEU A 1 92 ? -16.013 2.287 6.614 1.00 97.94 92 LEU A CA 1
ATOM 700 C C . LEU A 1 92 ? -16.678 2.041 7.978 1.00 97.94 92 LEU A C 1
ATOM 702 O O . LEU A 1 92 ? -17.885 2.187 8.133 1.00 97.94 92 LEU A O 1
ATOM 706 N N . GLU A 1 93 ? -15.875 1.679 8.973 1.00 98.31 93 GLU A N 1
ATOM 707 C CA . GLU A 1 93 ? -16.264 1.354 10.345 1.00 98.31 93 GLU A CA 1
ATOM 708 C C . GLU A 1 93 ? -15.142 1.790 11.305 1.00 98.31 93 GLU A C 1
ATOM 710 O O . GLU A 1 93 ? -14.017 2.013 10.836 1.00 98.31 93 GLU A O 1
ATOM 715 N N . PRO A 1 94 ? -15.385 1.909 12.626 1.00 98.62 94 PRO A N 1
ATOM 716 C CA . PRO A 1 94 ? -14.342 2.288 13.574 1.00 98.62 94 PRO A CA 1
ATOM 717 C C . PRO A 1 94 ? -13.127 1.366 13.444 1.00 98.62 94 PRO A C 1
ATOM 719 O O . PRO A 1 94 ? -13.233 0.141 13.529 1.00 98.62 94 PRO A O 1
ATOM 722 N N . SER A 1 95 ? -11.970 1.964 13.186 1.00 98.69 95 SER A N 1
ATOM 723 C CA . SER A 1 95 ? -10.787 1.247 12.726 1.00 98.69 95 SER A CA 1
ATOM 724 C C . SER A 1 95 ? -9.535 1.785 13.398 1.00 98.69 95 SER A C 1
ATOM 726 O O . SER A 1 95 ? -9.256 2.980 13.358 1.00 98.69 95 SER A O 1
ATOM 728 N N . GLU A 1 96 ? -8.727 0.897 13.967 1.00 98.75 96 GLU A N 1
ATOM 729 C CA . GLU A 1 96 ? -7.329 1.196 14.254 1.00 98.75 96 GLU A CA 1
ATOM 730 C C . GLU A 1 96 ? -6.498 0.786 13.039 1.00 98.75 96 GLU A C 1
ATOM 732 O O . GLU A 1 96 ? -6.651 -0.320 12.518 1.00 98.75 96 GLU A O 1
ATOM 737 N N . VAL A 1 97 ? -5.660 1.694 12.549 1.00 98.75 97 VAL A N 1
ATOM 738 C CA . VAL A 1 97 ? -4.817 1.506 11.369 1.00 98.75 97 VAL A CA 1
ATOM 739 C C . VAL A 1 97 ? -3.361 1.505 11.808 1.00 98.75 97 VAL A C 1
ATOM 741 O O . VAL A 1 97 ? -2.891 2.449 12.440 1.00 98.75 97 VAL A O 1
ATOM 744 N N . THR A 1 98 ? -2.641 0.447 11.448 1.00 98.75 98 THR A N 1
ATOM 745 C CA . THR A 1 98 ? -1.190 0.331 11.576 1.00 98.75 98 THR A CA 1
ATOM 746 C C . THR A 1 98 ? -0.553 0.461 10.197 1.00 98.75 98 THR A C 1
ATOM 748 O O . THR A 1 98 ? -0.798 -0.349 9.306 1.00 98.75 98 THR A O 1
ATOM 751 N N . LEU A 1 99 ? 0.305 1.462 10.043 1.00 98.12 99 LEU A N 1
ATOM 752 C CA . LEU A 1 99 ? 1.189 1.635 8.901 1.00 98.12 99 LEU A CA 1
ATOM 753 C C . LEU A 1 99 ? 2.589 1.142 9.283 1.00 98.12 99 LEU A C 1
ATOM 755 O O . LEU A 1 99 ? 3.156 1.615 10.268 1.00 98.12 99 LEU A O 1
ATOM 759 N N . THR A 1 100 ? 3.161 0.226 8.508 1.00 97.94 100 THR A N 1
ATOM 760 C CA . THR A 1 100 ? 4.542 -0.249 8.670 1.00 97.94 100 THR A CA 1
ATOM 761 C C . THR A 1 100 ? 5.311 0.014 7.387 1.00 97.94 100 THR A C 1
ATOM 763 O O . THR A 1 100 ? 4.945 -0.501 6.331 1.00 97.94 100 THR A O 1
ATOM 766 N N . ARG A 1 101 ? 6.369 0.818 7.468 1.00 95.94 101 ARG A N 1
ATOM 767 C CA . ARG A 1 101 ? 7.289 1.075 6.356 1.00 95.94 101 ARG A CA 1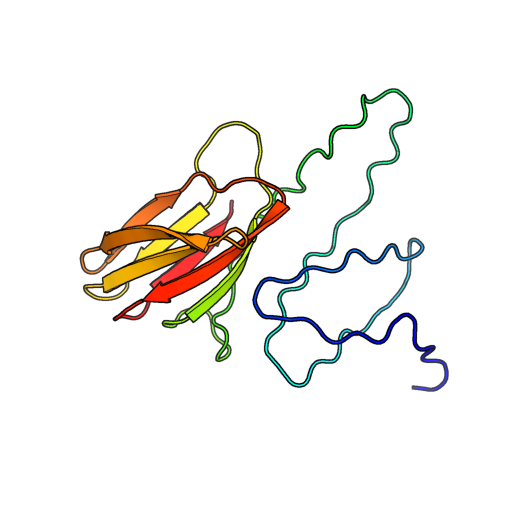
ATOM 768 C C . ARG A 1 101 ? 8.337 -0.037 6.265 1.00 95.94 101 ARG A C 1
ATOM 770 O O . ARG A 1 101 ? 8.571 -0.753 7.231 1.00 95.94 101 ARG A O 1
ATOM 777 N N . GLU A 1 102 ? 8.970 -0.185 5.108 1.00 94.62 102 GLU A N 1
ATOM 778 C CA . GLU A 1 102 ? 9.997 -1.210 4.863 1.00 94.62 102 GLU A CA 1
ATOM 779 C C . GLU A 1 102 ? 11.220 -1.168 5.791 1.00 94.62 102 GLU A C 1
ATOM 781 O O . GLU A 1 102 ? 11.894 -2.178 5.936 1.00 94.62 102 GLU A O 1
ATOM 786 N N . ASP A 1 103 ? 11.500 -0.025 6.418 1.00 95.06 103 ASP A N 1
ATOM 787 C CA . ASP A 1 103 ? 12.549 0.150 7.431 1.00 95.06 103 ASP A CA 1
ATOM 788 C C . ASP A 1 103 ? 12.007 -0.028 8.861 1.00 95.06 103 ASP A C 1
ATOM 790 O O . ASP A 1 103 ? 12.562 0.508 9.815 1.00 95.06 103 ASP A O 1
ATOM 794 N N . GLU A 1 104 ? 10.885 -0.741 8.992 1.00 94.69 104 GLU A N 1
ATOM 795 C CA . GLU A 1 104 ? 10.206 -1.102 10.242 1.00 94.69 104 GLU A CA 1
ATOM 796 C C . GLU A 1 104 ? 9.595 0.072 11.024 1.00 94.69 104 GLU A C 1
ATOM 798 O O . GLU A 1 104 ? 8.936 -0.136 12.047 1.00 94.69 104 GLU A O 1
ATOM 803 N N . MET A 1 105 ? 9.701 1.305 10.514 1.00 96.81 105 MET A N 1
ATOM 804 C CA . MET A 1 105 ? 9.003 2.456 11.085 1.00 96.81 105 MET A CA 1
ATOM 805 C C . MET A 1 105 ? 7.495 2.214 11.109 1.00 96.81 105 MET A C 1
ATOM 807 O O . MET A 1 105 ? 6.866 1.938 10.081 1.00 96.81 105 MET A O 1
ATOM 811 N N . ARG A 1 106 ? 6.910 2.363 12.300 1.00 97.50 106 ARG A N 1
ATOM 812 C CA . ARG A 1 106 ? 5.500 2.092 12.559 1.00 97.50 106 ARG A CA 1
ATOM 813 C C . ARG A 1 106 ? 4.760 3.363 12.953 1.00 97.50 106 ARG A C 1
ATOM 815 O O . ARG A 1 106 ? 5.193 4.096 13.835 1.00 97.50 106 ARG A O 1
ATOM 822 N N . GLN A 1 107 ? 3.603 3.577 12.342 1.00 97.81 107 GLN A N 1
ATOM 823 C CA . GLN A 1 107 ? 2.647 4.609 12.727 1.00 97.81 107 GLN A CA 1
ATOM 824 C C . GLN A 1 107 ? 1.299 3.951 13.011 1.00 97.81 107 GLN A C 1
ATOM 826 O O . GLN A 1 107 ? 0.850 3.110 12.238 1.00 97.81 107 GLN A O 1
ATOM 831 N N . VAL A 1 108 ? 0.649 4.330 14.111 1.00 98.56 108 VAL A N 1
ATOM 832 C CA . VAL A 1 108 ? -0.677 3.821 14.481 1.00 98.56 108 VAL A CA 1
ATOM 833 C C . VAL A 1 108 ? -1.613 4.995 14.719 1.00 98.56 108 VAL A C 1
ATOM 835 O O . VAL A 1 108 ? -1.213 6.002 15.303 1.00 98.56 108 VAL A O 1
ATOM 838 N N . PHE A 1 109 ? -2.847 4.893 14.241 1.00 98.62 109 PHE A N 1
ATOM 839 C CA . PHE A 1 109 ? -3.889 5.881 14.504 1.00 98.62 109 PHE A CA 1
ATOM 840 C C . PHE A 1 109 ? -5.274 5.250 14.404 1.00 98.62 109 PHE A C 1
ATOM 842 O O . PHE A 1 109 ? -5.450 4.205 13.783 1.00 98.62 109 PHE A O 1
ATOM 849 N N . LYS A 1 110 ? -6.259 5.908 15.012 1.00 98.62 110 LYS A N 1
ATOM 850 C CA . LYS A 1 110 ? -7.662 5.502 14.954 1.00 98.62 110 LYS A CA 1
ATOM 851 C C . LYS A 1 110 ? -8.432 6.384 13.981 1.00 98.62 110 LYS A C 1
ATOM 853 O O . LYS A 1 110 ? -8.108 7.560 13.819 1.00 98.62 110 LYS A O 1
ATOM 858 N N . LEU A 1 111 ? -9.433 5.792 13.351 1.00 98.62 111 LEU A N 1
ATOM 859 C CA . LEU A 1 111 ? -10.424 6.448 12.518 1.00 98.62 111 LEU A CA 1
ATOM 860 C C . LEU A 1 111 ? -11.807 6.033 13.006 1.00 98.62 111 LEU A C 1
ATOM 862 O O . LEU A 1 111 ? -12.062 4.847 13.223 1.00 98.62 111 LEU A O 1
ATOM 866 N N . GLU A 1 112 ? -12.692 7.011 13.151 1.00 98.44 112 GLU A N 1
ATOM 867 C CA . GLU A 1 112 ? -14.117 6.755 13.336 1.00 98.44 112 GLU A CA 1
ATOM 868 C C . GLU A 1 112 ? -14.744 6.232 12.038 1.00 98.44 112 GLU A C 1
ATOM 870 O O . GLU A 1 112 ? -14.157 6.339 10.955 1.00 98.44 112 GLU A O 1
ATOM 875 N N . ALA A 1 113 ? -15.958 5.690 12.135 1.00 98.00 113 ALA A N 1
ATOM 876 C CA . ALA A 1 113 ? -16.730 5.311 10.956 1.00 98.00 113 ALA A CA 1
ATOM 877 C C . ALA A 1 113 ? -16.900 6.508 10.006 1.00 98.00 113 ALA A C 1
ATOM 879 O O . ALA A 1 113 ? -17.245 7.608 10.439 1.00 98.00 113 ALA A O 1
ATOM 880 N N . ASN A 1 114 ? -16.671 6.289 8.711 1.00 97.44 114 ASN A N 1
ATOM 881 C CA . ASN A 1 114 ? -16.651 7.314 7.662 1.00 97.44 114 ASN A CA 1
ATOM 882 C C . ASN A 1 114 ? -15.594 8.418 7.856 1.00 97.44 114 ASN A C 1
ATOM 884 O O . ASN A 1 114 ? -15.609 9.432 7.156 1.00 97.44 114 ASN A O 1
ATOM 888 N N . GLY A 1 115 ? -14.671 8.236 8.803 1.00 98.19 115 GLY A N 1
ATOM 889 C CA . GLY A 1 115 ? -13.531 9.111 9.010 1.00 98.19 115 GLY A CA 1
ATOM 890 C C . GLY A 1 115 ? -12.425 8.839 7.997 1.00 98.19 115 GLY A C 1
ATOM 891 O O . GLY A 1 115 ? -12.295 7.739 7.455 1.00 98.19 115 GLY A O 1
ATOM 892 N N . PHE A 1 116 ? -11.578 9.840 7.768 1.00 97.81 116 PHE A N 1
ATOM 893 C CA . PHE A 1 116 ? -10.401 9.685 6.925 1.00 97.81 116 PHE A CA 1
ATOM 894 C C . PHE A 1 116 ? -9.176 10.357 7.522 1.00 97.81 116 PHE A C 1
ATOM 896 O O . PHE A 1 116 ? -9.269 11.256 8.356 1.00 97.81 116 PHE A O 1
ATOM 903 N N . LYS A 1 117 ? -8.009 9.934 7.044 1.00 98.06 117 LYS A N 1
ATOM 904 C CA . LYS A 1 117 ? -6.740 10.596 7.313 1.00 98.06 117 LYS A CA 1
ATOM 905 C C . LYS A 1 117 ? -5.942 10.729 6.033 1.00 98.06 117 LYS A C 1
ATOM 907 O O . LYS A 1 117 ? -5.761 9.746 5.314 1.00 98.06 117 LYS A O 1
ATOM 912 N N . ARG A 1 118 ? -5.456 11.943 5.786 1.00 96.69 118 ARG A N 1
ATOM 913 C CA . ARG A 1 118 ? -4.444 12.211 4.770 1.00 96.69 118 ARG A CA 1
ATOM 914 C C . ARG A 1 118 ? -3.051 11.956 5.342 1.00 96.69 118 ARG A C 1
ATOM 916 O O . ARG A 1 118 ? -2.827 12.111 6.543 1.00 96.69 118 ARG A O 1
ATOM 923 N N . LEU A 1 119 ? -2.149 11.469 4.500 1.00 95.25 119 LEU A N 1
ATOM 924 C CA . LEU A 1 119 ? -0.813 11.032 4.879 1.00 95.25 119 LEU A CA 1
ATOM 925 C C . LEU A 1 119 ? 0.215 11.535 3.863 1.00 95.25 119 LEU A C 1
ATOM 927 O O . LEU A 1 119 ? 0.042 11.383 2.652 1.00 95.25 119 LEU A O 1
ATOM 931 N N . ALA A 1 120 ? 1.322 12.058 4.382 1.00 92.44 120 ALA A N 1
ATOM 932 C CA . ALA A 1 120 ? 2.572 12.188 3.648 1.00 92.44 120 ALA A CA 1
ATOM 933 C C . ALA A 1 120 ? 3.417 10.927 3.881 1.00 92.44 120 ALA A C 1
ATOM 935 O O . ALA A 1 120 ? 3.872 10.654 4.995 1.00 92.44 120 ALA A O 1
ATOM 936 N N . LEU A 1 121 ? 3.612 10.134 2.834 1.00 91.81 121 LEU A N 1
ATOM 937 C CA . LEU A 1 121 ? 4.469 8.955 2.832 1.00 91.81 121 LEU A CA 1
ATOM 938 C C . LEU A 1 121 ? 5.845 9.290 2.251 1.00 91.81 121 LEU A C 1
ATOM 940 O O . LEU A 1 121 ? 6.000 10.143 1.384 1.00 91.81 121 LEU A O 1
ATOM 944 N N . LYS A 1 122 ? 6.879 8.587 2.710 1.00 88.19 122 LYS A N 1
ATOM 945 C CA . LYS A 1 122 ? 8.232 8.757 2.182 1.00 88.19 122 LYS A CA 1
ATOM 946 C C . LYS A 1 122 ? 8.281 8.178 0.758 1.00 88.19 122 LYS A C 1
ATOM 948 O O . LYS A 1 122 ? 7.951 7.000 0.595 1.00 88.19 122 LYS A O 1
ATOM 953 N N . PRO A 1 123 ? 8.709 8.953 -0.254 1.00 84.06 123 PRO A N 1
ATOM 954 C CA . PRO A 1 123 ? 8.772 8.473 -1.631 1.00 84.06 123 PRO A CA 1
ATOM 955 C C . PRO A 1 123 ? 9.657 7.231 -1.775 1.00 84.06 123 PRO A C 1
ATOM 957 O O . PRO A 1 123 ? 10.666 7.091 -1.081 1.00 84.06 123 PRO A O 1
ATOM 960 N N . PHE A 1 124 ? 9.279 6.343 -2.695 1.00 81.44 124 PHE A N 1
ATOM 961 C CA . PHE A 1 124 ? 9.966 5.091 -3.033 1.00 81.44 124 PHE A CA 1
ATOM 962 C C . PHE A 1 124 ? 10.120 4.093 -1.886 1.00 81.44 124 PHE A C 1
ATOM 964 O O . PHE A 1 124 ? 10.917 3.162 -1.995 1.00 81.44 124 PHE A O 1
ATOM 971 N N . MET A 1 125 ? 9.344 4.242 -0.815 1.00 89.56 125 MET A N 1
ATOM 972 C CA . MET A 1 125 ? 9.282 3.281 0.283 1.00 89.56 125 MET A CA 1
ATOM 973 C C . MET A 1 125 ? 8.049 2.390 0.142 1.00 89.56 125 MET A C 1
ATOM 975 O O . MET A 1 125 ? 6.974 2.857 -0.232 1.00 89.56 125 MET A O 1
ATOM 979 N N . ALA A 1 126 ? 8.200 1.104 0.440 1.00 92.62 126 ALA A N 1
ATOM 980 C CA . ALA A 1 126 ? 7.099 0.169 0.551 1.00 92.62 126 ALA A CA 1
ATOM 981 C C . ALA A 1 126 ? 6.445 0.280 1.931 1.00 92.62 126 ALA A C 1
ATOM 983 O O . ALA A 1 126 ? 7.104 0.497 2.951 1.00 92.62 126 ALA A O 1
ATOM 984 N N . TYR A 1 127 ? 5.128 0.116 1.938 1.00 95.19 127 TYR A N 1
ATOM 985 C CA . TYR A 1 127 ? 4.287 0.188 3.115 1.00 95.19 127 TYR A CA 1
ATOM 986 C C . TYR A 1 127 ? 3.357 -1.014 3.166 1.00 95.19 127 TYR A C 1
ATOM 988 O O . TYR A 1 127 ? 2.715 -1.365 2.175 1.00 95.19 127 TYR A O 1
ATOM 996 N N . LYS A 1 128 ? 3.258 -1.603 4.355 1.00 95.75 128 LYS A N 1
ATOM 997 C CA . LYS A 1 128 ? 2.175 -2.492 4.758 1.00 95.75 128 LYS A CA 1
ATOM 998 C C . LYS A 1 128 ? 1.179 -1.672 5.569 1.00 95.75 128 LYS A C 1
ATOM 1000 O O . LYS A 1 128 ? 1.576 -0.922 6.460 1.00 95.75 128 LYS A O 1
ATOM 1005 N N . ILE A 1 129 ? -0.101 -1.828 5.266 1.00 97.50 129 ILE A N 1
ATOM 1006 C CA . ILE A 1 129 ? -1.200 -1.191 5.990 1.00 97.50 129 ILE A CA 1
ATOM 1007 C C . ILE A 1 129 ? -2.087 -2.299 6.526 1.00 97.50 129 ILE A C 1
ATOM 1009 O O . ILE A 1 129 ? -2.547 -3.142 5.757 1.00 97.50 129 ILE A O 1
ATOM 1013 N N . GLU A 1 130 ? -2.320 -2.297 7.828 1.00 98.25 130 GLU A N 1
ATOM 1014 C CA . GLU A 1 130 ? -3.175 -3.256 8.519 1.00 98.25 130 GLU A CA 1
ATOM 1015 C C . GLU A 1 130 ? -4.231 -2.499 9.313 1.00 98.25 130 GLU A C 1
ATOM 1017 O O . GLU A 1 130 ? -3.936 -1.464 9.909 1.00 98.25 130 GLU A O 1
ATOM 1022 N N . SER A 1 131 ? -5.460 -3.005 9.331 1.00 98.50 131 SER A N 1
ATOM 1023 C CA . SER A 1 131 ? -6.546 -2.397 10.085 1.00 98.50 131 SER A CA 1
ATOM 1024 C C . SER A 1 131 ? -7.432 -3.420 10.783 1.00 98.50 131 SER A C 1
ATOM 1026 O O . SER A 1 131 ? -7.599 -4.548 10.319 1.00 98.50 131 SER A O 1
ATOM 1028 N N . THR A 1 132 ? -8.013 -3.020 11.915 1.00 98.62 132 THR A N 1
ATOM 1029 C CA . THR A 1 132 ? -9.018 -3.816 12.631 1.00 98.62 132 THR A CA 1
ATOM 1030 C C . THR A 1 132 ? -10.347 -3.888 11.867 1.00 98.62 132 THR A C 1
ATOM 1032 O O . THR A 1 132 ? -11.031 -4.917 11.919 1.00 98.62 132 THR A O 1
ATOM 1035 N N . GLY A 1 133 ? -10.692 -2.831 11.127 1.00 98.00 133 GLY A N 1
ATOM 1036 C CA . GLY A 1 133 ? -11.903 -2.705 10.316 1.00 98.00 133 GLY A CA 1
ATOM 1037 C C . GLY A 1 133 ? -11.605 -2.566 8.822 1.00 98.00 133 GLY A C 1
ATOM 1038 O O . GLY A 1 133 ? -10.452 -2.593 8.390 1.00 98.00 133 GLY A O 1
ATOM 1039 N N . ASN A 1 134 ? -12.659 -2.475 8.016 1.00 98.25 134 ASN A N 1
ATOM 1040 C CA . ASN A 1 134 ? -12.552 -2.265 6.580 1.00 98.25 134 ASN A CA 1
ATOM 1041 C C . ASN A 1 134 ? -12.231 -0.805 6.259 1.00 98.25 134 ASN A C 1
ATOM 1043 O O . ASN A 1 134 ? -12.974 0.115 6.608 1.00 98.25 134 ASN A O 1
ATOM 1047 N N . ILE A 1 135 ? -11.140 -0.617 5.525 1.00 98.62 135 ILE A N 1
ATOM 1048 C CA . ILE A 1 135 ? -10.672 0.678 5.044 1.00 98.62 135 ILE A CA 1
ATOM 1049 C C . ILE A 1 135 ? -10.543 0.672 3.519 1.00 98.62 135 ILE A C 1
ATOM 1051 O O . ILE A 1 135 ? -10.564 -0.378 2.873 1.00 98.62 135 ILE A O 1
ATOM 1055 N N . MET A 1 136 ? -10.379 1.860 2.954 1.00 98.25 136 MET A N 1
ATOM 1056 C CA . MET A 1 136 ? -10.016 2.106 1.562 1.00 98.25 136 MET A CA 1
ATOM 1057 C C . MET A 1 136 ? -8.740 2.940 1.517 1.00 98.25 136 MET A C 1
ATOM 1059 O O . MET A 1 136 ? -8.550 3.821 2.358 1.00 98.25 136 MET A O 1
ATOM 1063 N N . VAL A 1 137 ? -7.884 2.688 0.526 1.00 97.44 137 VAL A N 1
ATOM 1064 C CA . VAL A 1 137 ? -6.601 3.382 0.365 1.00 97.44 137 VAL A CA 1
ATOM 1065 C C . VAL A 1 137 ? -6.487 3.922 -1.053 1.00 97.44 137 VAL A C 1
ATOM 1067 O O . VAL A 1 137 ? -6.684 3.190 -2.023 1.00 97.44 137 VAL A O 1
ATOM 1070 N N . TYR A 1 138 ? -6.148 5.198 -1.182 1.00 94.88 138 TYR A N 1
ATOM 1071 C CA . TYR A 1 138 ? -5.990 5.863 -2.470 1.00 94.88 138 TYR A CA 1
ATOM 1072 C C . TYR A 1 138 ? -4.905 6.928 -2.415 1.00 94.88 138 TYR A C 1
ATOM 1074 O O . TYR A 1 138 ? -4.507 7.380 -1.340 1.00 94.88 138 TYR A O 1
ATOM 1082 N N . SER A 1 139 ? -4.413 7.288 -3.593 1.00 91.69 139 SER A N 1
ATOM 1083 C CA . SER A 1 139 ? -3.518 8.414 -3.808 1.00 91.69 139 SER A CA 1
ATOM 1084 C C . SER A 1 139 ? -4.030 9.281 -4.947 1.00 91.69 139 SER A C 1
ATOM 1086 O O . SER A 1 139 ? -4.637 8.761 -5.883 1.00 91.69 139 SER A O 1
ATOM 1088 N N . GLY A 1 140 ? -3.791 10.587 -4.865 1.00 79.88 140 GLY A N 1
ATOM 1089 C CA . GLY A 1 140 ? -4.238 11.565 -5.857 1.00 79.88 140 GLY A CA 1
ATOM 1090 C C . GLY A 1 140 ? -4.520 12.919 -5.236 1.00 79.88 140 GLY A C 1
ATOM 1091 O O . GLY A 1 140 ? -5.163 12.954 -4.161 1.00 79.88 140 GLY A O 1
#

pLDDT: mean 86.99, std 14.82, range [40.62, 98.75]

Secondary structure (DSSP, 8-state):
-TT----------TT--------TT-------SS------------TTS-S--PPP---EEE--TTSSSEEEEEEEE----SSS--EEEEESSSEEEEEEETT--EEEEEE-TT-EEEE-PPTT-EEEEEEEEEEEEEE-

Sequence (140 aa):
MPGLKLIKRLTLRPLEKSLITLPNGTIFKVSSDKPVGVLAFSKNSNPDMPMGIHPVLPSTYYPSIDGGYSGKRFALMASQELTGEPYMIFALEPSEVTLTREDEMRQVFKLEANGFKRLALKPFMAYKIESTGNIMVYSG

Radius of gyration: 16.7 Å; chains: 1; bounding box: 36×37×44 Å

Foldseek 3Di:
DPDDDDPDDDDADVQRDDDDDDPPPDDDDDDDPFQDDDDDDDDDPDPPDPPDPQFPFDQWWFAARVGDQKDFKTKDADTDDPDDQQKKKFFQAWKWKWKAKPVRDIDIDIAHHRGMDGHDDDHRIMIMMGMPGMMIMGGD